Protein AF-A0AAE1NIW3-F1 (afdb_monomer)

Foldseek 3Di:
DDDDDDDDDDDDDDDDDDDDDDPPPPPPPPPLVPDDPVVSCVLQPVVQQVVLVVVCVVVVDPDSVVSSVVSCVVCVVVRVCPPDD

Nearest PDB structures (foldseek):
  4rt4-assembly1_C  TM=1.003E+00  e=3.696E-05  Homo sapiens
  4riq-assembly1_D-1  TM=9.840E-01  e=6.554E-05  Homo sapiens
  4rta-assembly1_A-2  TM=9.520E-01  e=5.771E-05  Homo sapiens
  4rta-assembly1_B-2  TM=9.534E-01  e=6.554E-05  Homo sapiens
  3g36-assembly1_A  TM=9.868E-01  e=9.603E-05  Homo sapiens

InterPro domains:
  IPR007858 Dpy-30 motif [PF05186] (36-76)
  IPR049629 DPY30/SDC1, dimerization/docking domain [cd22965] (37-76)

Organism: NCBI:txid1843537

Structure (mmCIF, N/CA/C/O backbone):
data_AF-A0AAE1NIW3-F1
#
_entry.id   AF-A0AAE1NIW3-F1
#
loop_
_atom_site.group_PDB
_atom_site.id
_atom_site.type_symbol
_atom_site.label_atom_id
_atom_site.label_alt_id
_atom_site.label_comp_id
_atom_site.label_asym_id
_atom_site.label_entity_id
_atom_site.label_seq_id
_atom_site.pdbx_PDB_ins_code
_atom_site.Cartn_x
_atom_site.Cartn_y
_atom_site.Cartn_z
_atom_site.occupancy
_atom_site.B_iso_or_equiv
_atom_site.auth_seq_id
_atom_site.auth_comp_id
_atom_site.auth_asym_id
_atom_site.auth_atom_id
_atom_site.pdbx_PDB_model_num
ATOM 1 N N . MET A 1 1 ? 61.768 -6.531 -40.234 1.00 52.56 1 MET A N 1
ATOM 2 C CA . MET A 1 1 ? 61.244 -5.353 -40.947 1.00 52.56 1 MET A CA 1
ATOM 3 C C . MET A 1 1 ? 60.916 -5.846 -42.337 1.00 52.56 1 MET A C 1
AT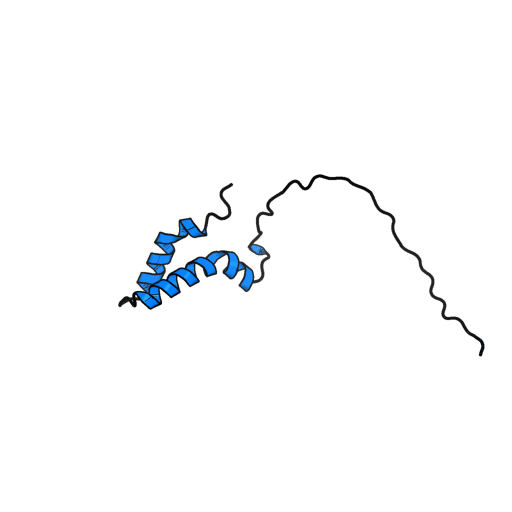OM 5 O O . MET A 1 1 ? 61.762 -6.537 -42.891 1.00 52.56 1 MET A O 1
ATOM 9 N N . ASP A 1 2 ? 59.679 -5.574 -42.760 1.00 41.66 2 ASP A N 1
ATOM 10 C CA . ASP A 1 2 ? 58.975 -6.046 -43.966 1.00 41.66 2 ASP A CA 1
ATOM 11 C C . ASP A 1 2 ? 58.436 -7.485 -43.923 1.00 41.66 2 ASP A C 1
ATOM 13 O O . ASP A 1 2 ? 59.150 -8.385 -43.498 1.00 41.66 2 ASP A O 1
ATOM 17 N N . SER A 1 3 ? 57.224 -7.829 -44.373 1.00 52.84 3 SER A N 1
ATOM 18 C CA . SER A 1 3 ? 55.942 -7.145 -44.661 1.00 52.84 3 SER A CA 1
ATOM 19 C C . SER A 1 3 ? 55.035 -8.245 -45.244 1.00 52.84 3 SER A C 1
ATOM 21 O O . SER A 1 3 ? 55.458 -8.861 -46.208 1.00 52.84 3 SER A O 1
ATOM 23 N N . GLU A 1 4 ? 53.831 -8.486 -44.712 1.00 52.16 4 GLU A N 1
ATOM 24 C CA . GLU A 1 4 ? 52.686 -9.116 -45.420 1.00 52.16 4 GLU A CA 1
ATOM 25 C C . GLU A 1 4 ? 51.453 -8.989 -44.495 1.00 52.16 4 GLU A C 1
ATOM 27 O O . GLU A 1 4 ? 51.388 -9.616 -43.444 1.00 52.16 4 GLU A O 1
ATOM 32 N N . ALA A 1 5 ? 50.648 -7.930 -44.623 1.00 53.47 5 ALA A N 1
ATOM 33 C CA . ALA A 1 5 ? 49.529 -7.765 -45.561 1.00 53.47 5 ALA A CA 1
ATOM 34 C C . ALA A 1 5 ? 48.294 -8.603 -45.167 1.00 53.47 5 ALA A C 1
ATOM 36 O O . ALA A 1 5 ? 47.975 -9.611 -45.790 1.00 53.47 5 ALA A O 1
ATOM 37 N N . GLU A 1 6 ? 47.574 -8.149 -44.135 1.00 54.25 6 GLU A N 1
ATOM 38 C CA . GLU A 1 6 ? 46.205 -8.592 -43.860 1.00 54.25 6 GLU A CA 1
ATOM 39 C C . GLU A 1 6 ? 45.248 -7.825 -44.787 1.00 54.25 6 GLU A C 1
ATOM 41 O O . GLU A 1 6 ? 45.185 -6.594 -44.772 1.00 54.25 6 GLU A O 1
ATOM 46 N N . SER A 1 7 ? 44.554 -8.568 -45.647 1.00 57.81 7 SER A N 1
ATOM 47 C CA . SER A 1 7 ? 43.490 -8.077 -46.517 1.00 57.81 7 SER A CA 1
ATOM 48 C C . SER A 1 7 ? 42.143 -8.372 -45.868 1.00 57.81 7 SER A C 1
ATOM 50 O O . SER A 1 7 ? 41.826 -9.528 -45.591 1.00 57.81 7 SER A O 1
ATOM 52 N N . SER A 1 8 ? 41.333 -7.332 -45.696 1.00 63.06 8 SER A N 1
ATOM 53 C CA . SER A 1 8 ? 39.878 -7.462 -45.649 1.00 63.06 8 SER A CA 1
ATOM 54 C C . SER A 1 8 ? 39.228 -6.126 -46.001 1.00 63.06 8 SER A C 1
ATOM 56 O O . SER A 1 8 ? 39.036 -5.250 -45.155 1.00 63.06 8 SER A O 1
ATOM 58 N N . ASP A 1 9 ? 38.886 -5.980 -47.277 1.00 63.41 9 ASP A N 1
ATOM 59 C CA . ASP A 1 9 ? 37.808 -5.117 -47.742 1.00 63.41 9 ASP A CA 1
ATOM 60 C C . ASP A 1 9 ? 36.480 -5.555 -47.094 1.00 63.41 9 ASP A C 1
ATOM 62 O O . ASP A 1 9 ? 36.167 -6.741 -47.086 1.00 63.41 9 ASP A O 1
ATOM 66 N N . VAL A 1 10 ? 35.671 -4.626 -46.573 1.00 59.81 10 VAL A N 1
ATOM 67 C CA . VAL A 1 10 ? 34.506 -4.096 -47.307 1.00 59.81 10 VAL A CA 1
ATOM 68 C C . VAL A 1 10 ? 33.796 -2.964 -46.550 1.00 59.81 10 VAL A C 1
ATOM 70 O O . VAL A 1 10 ? 33.390 -3.048 -45.395 1.00 59.81 10 VAL A O 1
ATOM 73 N N . LYS A 1 11 ? 33.618 -1.896 -47.319 1.00 55.44 11 LYS A N 1
ATOM 74 C CA . LYS A 1 11 ? 32.822 -0.682 -47.149 1.00 55.44 11 LYS A CA 1
ATOM 75 C C . LYS A 1 11 ? 31.324 -0.954 -46.957 1.00 55.44 11 LYS A C 1
ATOM 77 O O . LYS A 1 11 ? 30.703 -1.551 -47.829 1.00 55.44 11 LYS A O 1
ATOM 82 N N . ALA A 1 12 ? 30.728 -0.347 -45.929 1.00 52.12 12 ALA A N 1
ATOM 83 C CA . ALA A 1 12 ? 29.324 0.077 -45.932 1.00 52.12 12 ALA A CA 1
ATOM 84 C C . ALA A 1 12 ? 29.073 1.150 -44.851 1.00 52.12 12 ALA A C 1
ATOM 86 O O . ALA A 1 12 ? 28.615 0.842 -43.757 1.00 52.12 12 ALA A O 1
ATOM 87 N N . SER A 1 13 ? 29.361 2.423 -45.150 1.00 50.25 13 SER A N 1
ATOM 88 C CA . SER A 1 13 ? 28.763 3.540 -44.403 1.00 50.25 13 SER A CA 1
ATOM 89 C C . SER A 1 13 ? 27.661 4.133 -45.269 1.00 50.25 13 SER A C 1
ATOM 91 O O . SER A 1 13 ? 27.915 4.799 -46.274 1.00 50.25 13 SER A O 1
ATOM 93 N N . ASN A 1 14 ? 26.435 3.750 -44.929 1.00 51.88 14 ASN A N 1
ATOM 94 C CA . ASN A 1 14 ? 25.206 4.162 -45.579 1.00 51.88 14 ASN A CA 1
ATOM 95 C C . ASN A 1 14 ? 24.883 5.600 -45.154 1.00 51.88 14 ASN A C 1
ATOM 97 O O . ASN A 1 14 ? 24.571 5.851 -43.991 1.00 51.88 14 ASN A O 1
ATOM 101 N N . GLY A 1 15 ? 24.968 6.536 -46.101 1.00 48.09 15 GLY A N 1
ATOM 102 C CA . GLY A 1 15 ? 24.406 7.872 -45.945 1.00 48.09 15 GLY A CA 1
ATOM 103 C C . GLY A 1 15 ? 22.884 7.797 -45.839 1.00 48.09 15 GLY A C 1
ATOM 104 O O . GLY A 1 15 ? 22.241 7.038 -46.563 1.00 48.09 15 GLY A O 1
ATOM 105 N N . GLY A 1 16 ? 22.305 8.582 -44.936 1.00 38.50 16 GLY A N 1
ATOM 106 C CA . GLY A 1 16 ? 20.863 8.613 -44.745 1.00 38.50 16 GLY A CA 1
ATOM 107 C C . GLY A 1 16 ? 20.399 9.834 -43.964 1.00 38.50 16 GLY A C 1
ATOM 108 O O . GLY A 1 16 ? 20.364 9.797 -42.743 1.00 38.50 16 GLY A O 1
ATOM 109 N N . GLY A 1 17 ? 20.006 10.869 -44.709 1.00 40.72 17 GLY A N 1
ATOM 110 C CA . GLY A 1 17 ? 18.769 11.611 -44.463 1.00 40.72 17 GLY A CA 1
ATOM 111 C C . GLY A 1 17 ? 18.739 12.596 -43.299 1.00 40.72 17 GLY A C 1
ATOM 112 O O . GLY A 1 17 ? 18.396 12.248 -42.173 1.00 40.72 17 GLY A O 1
ATOM 113 N N . GLU A 1 18 ? 18.920 13.869 -43.633 1.00 47.19 18 GLU A N 1
ATOM 114 C CA . GLU A 1 18 ? 18.293 14.978 -42.919 1.00 47.19 18 GLU A CA 1
ATOM 115 C C . GLU A 1 18 ? 16.768 14.771 -42.866 1.00 47.19 18 GLU A C 1
ATOM 117 O O . GLU A 1 18 ? 16.115 14.583 -43.891 1.00 47.19 18 GLU A O 1
ATOM 122 N N . SER A 1 19 ? 16.176 14.833 -41.675 1.00 46.59 19 SER A N 1
ATOM 123 C CA . SER A 1 19 ? 14.760 15.177 -41.523 1.00 46.59 19 SER A CA 1
ATOM 124 C C . SER A 1 19 ? 14.546 15.908 -40.201 1.00 46.59 19 SER A C 1
ATOM 126 O O . SER A 1 19 ? 14.445 15.335 -39.121 1.00 46.59 19 SER A O 1
ATOM 128 N N . ASN A 1 20 ? 14.521 17.231 -40.334 1.00 49.88 20 ASN A N 1
ATOM 129 C CA . ASN A 1 20 ? 13.987 18.183 -39.378 1.00 49.88 20 ASN A CA 1
ATOM 130 C C . ASN A 1 20 ? 12.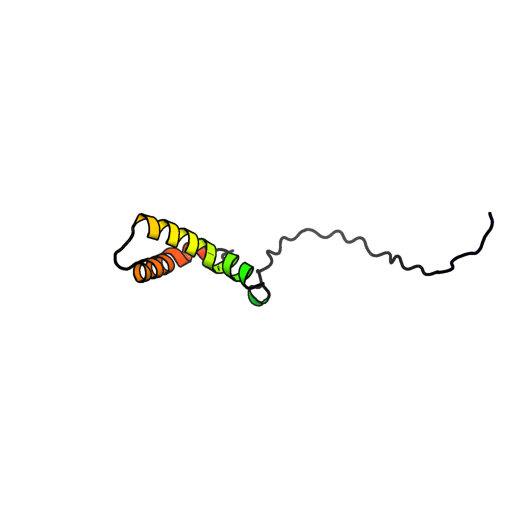521 17.823 -39.070 1.00 49.88 20 ASN A C 1
ATOM 132 O O . ASN A 1 20 ? 11.670 17.890 -39.956 1.00 49.88 20 ASN A O 1
ATOM 136 N N . GLY A 1 21 ? 12.240 17.423 -37.830 1.00 43.94 21 GLY A N 1
ATOM 137 C CA . GLY A 1 21 ? 10.914 17.016 -37.372 1.00 43.94 21 GLY A CA 1
ATOM 138 C C . GLY A 1 21 ? 10.770 17.227 -35.869 1.00 43.94 21 GLY A C 1
ATOM 139 O O . GLY A 1 21 ? 11.090 16.349 -35.079 1.00 43.94 21 GLY A O 1
ATOM 140 N N . GLU A 1 22 ? 10.356 18.440 -35.509 1.00 45.66 22 GLU A N 1
ATOM 141 C CA . GLU A 1 22 ? 9.539 18.825 -34.350 1.00 45.66 22 GLU A CA 1
ATOM 142 C C . GLU A 1 22 ? 9.307 17.732 -33.273 1.00 45.66 22 GLU A C 1
ATOM 144 O O . GLU A 1 22 ? 8.629 16.736 -33.551 1.00 45.66 22 GLU A O 1
ATOM 149 N N . PRO A 1 23 ? 9.787 17.897 -32.018 1.00 48.91 23 PRO A N 1
ATOM 150 C CA . PRO A 1 23 ? 9.496 16.955 -30.944 1.00 48.91 23 PRO A CA 1
ATOM 151 C C . PRO A 1 23 ? 8.054 17.163 -30.467 1.00 48.91 23 PRO A C 1
ATOM 153 O O . PRO A 1 23 ? 7.787 17.749 -29.419 1.00 48.91 23 PRO A O 1
ATOM 156 N N . SER A 1 24 ? 7.102 16.674 -31.257 1.00 49.44 24 SER A N 1
ATOM 157 C CA . SER A 1 24 ? 5.731 16.470 -30.817 1.00 49.44 24 SER A CA 1
ATOM 158 C C . SER A 1 24 ? 5.766 15.416 -29.712 1.00 49.44 24 SER A C 1
ATOM 160 O O . SER A 1 24 ? 5.965 14.223 -29.942 1.00 49.44 24 SER A O 1
ATOM 162 N N . THR A 1 25 ? 5.632 15.898 -28.478 1.00 48.38 25 THR A N 1
ATOM 163 C CA . THR A 1 25 ? 5.570 15.155 -27.218 1.00 48.38 25 THR A CA 1
ATOM 164 C C . THR A 1 25 ? 4.351 14.238 -27.199 1.00 48.38 25 THR A C 1
ATOM 166 O O . THR A 1 25 ? 3.370 14.451 -26.488 1.00 48.38 25 THR A O 1
ATOM 169 N N . LYS A 1 26 ? 4.408 13.156 -27.974 1.00 49.12 26 LYS A N 1
ATOM 170 C CA . LYS A 1 26 ? 3.532 12.007 -27.784 1.00 49.12 26 LYS A CA 1
ATOM 171 C C . LYS A 1 26 ? 3.967 11.374 -26.473 1.00 49.12 26 LYS A C 1
ATOM 173 O O . LYS A 1 26 ? 4.938 10.622 -26.445 1.00 49.12 26 LYS A O 1
ATOM 178 N N . ARG A 1 27 ? 3.293 11.728 -25.372 1.00 54.66 27 ARG A N 1
ATOM 179 C CA . ARG A 1 27 ? 3.423 10.995 -24.110 1.00 54.66 27 ARG A CA 1
ATOM 180 C C . ARG A 1 27 ? 3.164 9.535 -24.446 1.00 54.66 27 ARG A C 1
ATOM 182 O O . ARG A 1 27 ? 2.038 9.166 -24.777 1.00 54.66 27 ARG A O 1
ATOM 189 N N . ALA A 1 28 ? 4.230 8.741 -24.462 1.00 56.16 28 ALA A N 1
ATOM 190 C CA . ALA A 1 28 ? 4.136 7.319 -24.693 1.00 56.16 28 ALA A CA 1
ATOM 191 C C . ALA A 1 28 ? 3.216 6.777 -23.601 1.00 56.16 28 ALA A C 1
ATOM 193 O O . ALA A 1 28 ? 3.557 6.814 -22.419 1.00 56.16 28 ALA A O 1
ATOM 194 N N . LYS A 1 29 ? 2.010 6.362 -23.996 1.00 62.25 29 LYS A N 1
ATOM 195 C CA . LYS A 1 29 ? 1.137 5.551 -23.154 1.00 62.25 29 LYS A CA 1
ATOM 196 C C . LYS A 1 29 ? 1.993 4.360 -22.747 1.00 62.25 29 LYS A C 1
ATOM 198 O O . LYS A 1 29 ? 2.369 3.572 -23.610 1.00 62.25 29 LYS A O 1
ATOM 203 N N . VAL A 1 30 ? 2.406 4.319 -21.484 1.00 68.69 30 VAL A N 1
ATOM 204 C CA . VAL A 1 30 ? 3.302 3.271 -21.011 1.00 68.69 30 VAL A CA 1
ATOM 205 C C . VAL A 1 30 ? 2.548 1.956 -21.138 1.00 68.69 30 VAL A C 1
ATOM 207 O O . VAL A 1 30 ? 1.519 1.759 -20.494 1.00 68.69 30 VAL A O 1
ATOM 210 N N . ASP A 1 31 ? 3.023 1.091 -22.029 1.00 77.19 31 ASP A N 1
ATOM 211 C CA . ASP A 1 31 ? 2.432 -0.220 -22.228 1.00 77.19 31 ASP A CA 1
ATOM 212 C C . ASP A 1 31 ? 2.919 -1.162 -21.128 1.00 77.19 31 ASP A C 1
ATOM 214 O O . ASP A 1 31 ? 3.979 -1.788 -21.217 1.00 77.19 31 ASP A O 1
ATOM 218 N N . PHE A 1 32 ? 2.116 -1.239 -20.069 1.00 79.69 32 PHE A N 1
ATOM 219 C CA . PHE A 1 32 ? 2.356 -2.087 -18.909 1.00 79.69 32 PHE A CA 1
ATOM 220 C C . PHE A 1 32 ? 2.506 -3.577 -19.252 1.00 79.69 32 PHE A C 1
ATOM 222 O O . PHE A 1 32 ? 3.082 -4.309 -18.450 1.00 79.69 32 PHE A O 1
ATOM 229 N N . SER A 1 33 ? 2.022 -4.031 -20.415 1.00 76.31 33 SER A N 1
ATOM 230 C CA . SER A 1 33 ? 2.060 -5.446 -20.809 1.00 76.31 33 SER A CA 1
ATOM 231 C C . SER A 1 33 ? 3.463 -5.955 -21.157 1.00 76.31 33 SER A C 1
ATOM 233 O O . SER A 1 33 ? 3.725 -7.152 -21.059 1.00 76.31 33 SER A O 1
ATOM 235 N N . SER A 1 34 ? 4.376 -5.050 -21.517 1.00 84.75 34 SER A N 1
ATOM 236 C CA . SER A 1 34 ? 5.753 -5.376 -21.910 1.00 84.75 34 SER A CA 1
ATOM 237 C C . SER A 1 34 ? 6.780 -5.157 -20.796 1.00 84.75 34 SER A C 1
ATOM 239 O O . SER A 1 34 ? 7.958 -5.482 -20.957 1.00 84.75 34 SER A O 1
ATOM 241 N N . LEU A 1 35 ? 6.357 -4.586 -19.664 1.00 87.94 35 LEU A N 1
ATOM 242 C CA . LEU A 1 35 ? 7.276 -4.206 -18.601 1.00 87.94 35 LEU A CA 1
ATOM 243 C C . LEU A 1 35 ? 7.766 -5.428 -17.812 1.00 87.94 35 LEU A C 1
ATOM 245 O O . LEU A 1 35 ? 6.971 -6.302 -17.458 1.00 87.94 35 LEU A O 1
ATOM 249 N N . PRO A 1 36 ? 9.052 -5.454 -17.421 1.00 93.81 36 PRO A N 1
ATOM 250 C CA . PRO A 1 36 ? 9.532 -6.385 -16.411 1.00 93.81 36 PRO A CA 1
ATOM 251 C C . PRO A 1 36 ? 8.722 -6.257 -15.115 1.00 93.81 36 PRO A C 1
ATOM 253 O O . PRO A 1 36 ? 8.372 -5.149 -14.704 1.00 93.81 36 PRO A O 1
ATOM 256 N N . THR A 1 37 ? 8.495 -7.377 -14.421 1.00 93.44 37 THR A N 1
ATOM 257 C CA . THR A 1 37 ? 7.632 -7.458 -13.226 1.00 93.44 37 THR A CA 1
ATOM 258 C C . THR A 1 37 ? 7.904 -6.359 -12.203 1.00 93.44 37 THR A C 1
ATOM 260 O O . THR A 1 37 ? 6.976 -5.722 -11.712 1.00 93.44 37 THR A O 1
ATOM 263 N N . ARG A 1 38 ? 9.181 -6.098 -11.901 1.00 93.94 38 ARG A N 1
ATOM 264 C CA . ARG A 1 38 ? 9.573 -5.061 -10.938 1.00 93.94 38 ARG A CA 1
ATOM 265 C C . ARG A 1 38 ? 9.089 -3.677 -11.366 1.00 93.94 38 ARG A C 1
ATOM 267 O O . ARG A 1 38 ? 8.514 -2.958 -10.564 1.00 93.94 38 ARG A O 1
ATOM 274 N N . GLN A 1 39 ? 9.266 -3.344 -12.639 1.00 92.56 39 GLN A N 1
ATOM 275 C CA . GLN A 1 39 ? 8.898 -2.044 -13.179 1.00 92.56 39 GLN A CA 1
ATOM 276 C C . GLN A 1 39 ? 7.381 -1.866 -13.265 1.00 92.56 39 GLN A C 1
ATOM 278 O O . GLN A 1 39 ? 6.880 -0.783 -12.972 1.00 92.56 39 GLN A O 1
ATOM 283 N N . TYR A 1 40 ? 6.641 -2.931 -13.591 1.00 92.94 40 TYR A N 1
ATOM 284 C CA . TYR A 1 40 ? 5.181 -2.923 -13.510 1.00 92.94 40 TYR A CA 1
ATOM 285 C C . TYR A 1 40 ? 4.704 -2.597 -12.089 1.00 92.94 40 TYR A C 1
ATOM 287 O O . TYR A 1 40 ? 3.875 -1.709 -11.901 1.00 92.94 40 TYR A O 1
ATOM 295 N N . LEU A 1 41 ? 5.251 -3.269 -11.073 1.00 93.62 41 LEU A N 1
ATOM 296 C CA 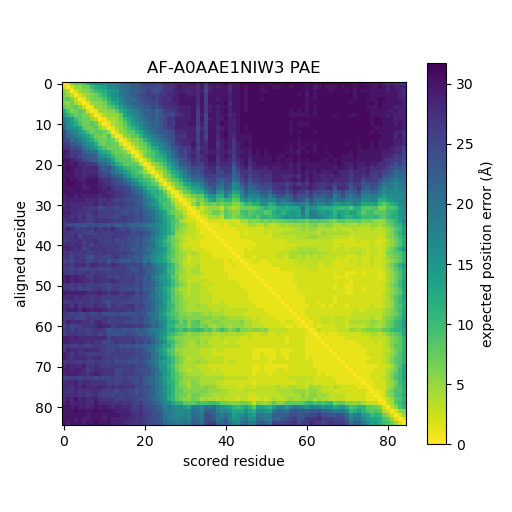. LEU A 1 41 ? 4.874 -3.030 -9.678 1.00 93.62 41 LEU A CA 1
ATOM 297 C C . LEU A 1 41 ? 5.264 -1.619 -9.218 1.00 93.62 41 LEU A C 1
ATOM 299 O O . LEU A 1 41 ? 4.433 -0.933 -8.614 1.00 93.62 41 LEU A O 1
ATOM 303 N N . ASP A 1 42 ? 6.474 -1.172 -9.563 1.00 91.56 42 ASP A N 1
ATOM 304 C CA . ASP A 1 42 ? 6.999 0.157 -9.229 1.00 91.56 42 ASP A CA 1
ATOM 305 C C . ASP A 1 42 ? 6.122 1.288 -9.794 1.00 91.56 42 ASP A C 1
ATOM 307 O O . ASP A 1 42 ? 5.949 2.318 -9.144 1.00 91.56 42 ASP A O 1
ATOM 311 N N . GLN A 1 43 ? 5.522 1.092 -10.972 1.00 89.12 43 GLN A N 1
ATOM 312 C CA . GLN A 1 43 ? 4.674 2.098 -11.622 1.00 89.12 43 GLN A CA 1
ATOM 313 C C . GLN A 1 43 ? 3.185 2.008 -11.269 1.00 89.12 43 GLN A C 1
ATOM 315 O O . GLN A 1 43 ? 2.457 2.973 -11.488 1.00 89.12 43 GLN A O 1
ATOM 320 N N . THR A 1 44 ? 2.713 0.875 -10.744 1.00 90.81 44 THR A N 1
ATOM 321 C CA . THR A 1 44 ? 1.276 0.656 -10.502 1.00 90.81 44 THR A CA 1
ATOM 322 C C . THR A 1 44 ? 0.895 0.746 -9.031 1.00 90.81 44 THR A C 1
ATOM 324 O O . THR A 1 44 ? -0.026 1.480 -8.680 1.00 90.81 44 THR A O 1
ATOM 327 N N . VAL A 1 45 ? 1.574 -0.003 -8.158 1.00 94.81 45 VAL A N 1
ATOM 328 C CA . VAL A 1 45 ? 1.091 -0.261 -6.788 1.00 94.81 45 VAL A CA 1
ATOM 329 C C . VAL A 1 45 ? 2.112 0.042 -5.699 1.00 94.81 45 VAL A C 1
ATOM 331 O O . VAL A 1 45 ? 1.724 0.319 -4.567 1.00 94.81 45 VAL A O 1
ATOM 334 N N . VAL A 1 46 ? 3.410 0.035 -5.997 1.00 95.38 46 VAL A N 1
ATOM 335 C CA . VAL A 1 46 ? 4.452 0.274 -4.984 1.00 95.38 46 VAL A CA 1
ATOM 336 C C . VAL A 1 46 ? 4.334 1.653 -4.318 1.00 95.38 46 VAL A C 1
ATOM 338 O O . VAL A 1 46 ? 4.436 1.693 -3.091 1.00 95.38 46 VAL A O 1
ATOM 341 N N . PRO A 1 47 ? 4.051 2.769 -5.025 1.00 95.56 47 PRO A N 1
ATOM 342 C CA . PRO A 1 47 ? 3.976 4.081 -4.379 1.00 95.56 47 PRO A CA 1
ATOM 343 C C . PRO A 1 47 ? 2.905 4.149 -3.283 1.00 95.56 47 PRO A C 1
ATOM 345 O O . PRO A 1 47 ? 3.179 4.614 -2.176 1.00 95.56 47 PRO A O 1
ATOM 348 N N . ILE A 1 48 ? 1.704 3.629 -3.564 1.00 95.31 48 ILE A N 1
ATOM 349 C CA . ILE A 1 48 ? 0.607 3.605 -2.589 1.00 95.31 48 ILE A CA 1
ATOM 350 C C . ILE A 1 48 ? 0.885 2.608 -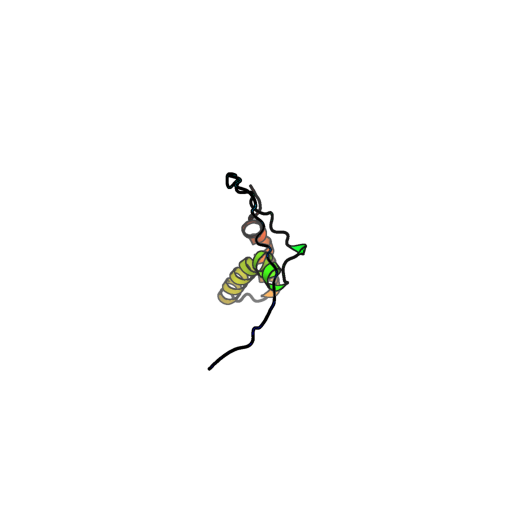1.458 1.00 95.31 48 ILE A C 1
ATOM 352 O O . ILE A 1 48 ? 0.598 2.912 -0.302 1.00 95.31 48 ILE A O 1
ATOM 356 N N . LEU A 1 49 ? 1.495 1.455 -1.756 1.00 96.88 49 LEU A N 1
ATOM 357 C CA . LEU A 1 49 ? 1.858 0.459 -0.745 1.00 96.88 49 LEU A CA 1
ATOM 358 C C . LEU A 1 49 ? 2.898 0.998 0.240 1.00 96.88 49 LEU A C 1
ATOM 360 O O . LEU A 1 49 ? 2.739 0.808 1.442 1.00 96.88 49 LEU A O 1
ATOM 364 N N . LEU A 1 50 ? 3.925 1.707 -0.236 1.00 96.44 50 LEU A N 1
ATOM 365 C CA . LEU A 1 50 ? 4.937 2.308 0.635 1.00 96.44 50 LEU A CA 1
ATOM 366 C C . LEU A 1 50 ? 4.311 3.311 1.608 1.00 96.44 50 LEU A C 1
ATOM 368 O O . LEU A 1 50 ? 4.547 3.221 2.813 1.00 96.44 50 LEU A O 1
ATOM 372 N N . GLN A 1 51 ? 3.469 4.219 1.110 1.00 96.50 51 GLN A N 1
ATOM 373 C CA . GLN A 1 51 ? 2.778 5.196 1.958 1.00 96.50 51 GLN A CA 1
ATOM 374 C C . GLN A 1 51 ? 1.860 4.517 2.978 1.00 96.50 51 GLN A C 1
ATOM 376 O O . GLN A 1 51 ? 1.891 4.845 4.167 1.00 96.50 51 GLN A O 1
ATOM 381 N N . ALA A 1 52 ? 1.099 3.517 2.536 1.00 96.50 52 ALA A N 1
ATOM 382 C CA . ALA A 1 52 ? 0.193 2.774 3.395 1.00 96.50 52 ALA A CA 1
ATOM 383 C C . ALA A 1 52 ? 0.943 2.026 4.511 1.00 96.50 52 ALA A C 1
ATOM 385 O O . ALA A 1 52 ? 0.549 2.104 5.671 1.00 96.50 52 ALA A O 1
ATOM 386 N N . VAL A 1 53 ? 2.064 1.366 4.202 1.00 96.75 53 VAL A N 1
ATOM 387 C CA . VAL A 1 53 ? 2.883 0.640 5.191 1.00 96.75 53 VAL A CA 1
ATOM 388 C C . VAL A 1 53 ? 3.557 1.596 6.180 1.00 96.75 53 VAL A C 1
ATOM 390 O O . VAL A 1 53 ? 3.615 1.300 7.375 1.00 96.75 53 VAL A O 1
ATOM 393 N N . MET A 1 54 ? 4.024 2.763 5.725 1.00 96.62 54 MET A N 1
ATOM 394 C CA . MET A 1 54 ? 4.572 3.793 6.617 1.00 96.62 54 MET A CA 1
ATOM 395 C C . MET A 1 54 ? 3.536 4.261 7.642 1.00 96.62 54 MET A C 1
ATOM 397 O O . MET A 1 54 ? 3.864 4.417 8.818 1.00 96.62 54 MET A O 1
ATOM 401 N N . GLN A 1 55 ? 2.294 4.477 7.209 1.00 96.31 55 GLN A N 1
ATOM 402 C CA . GLN A 1 55 ? 1.212 4.921 8.081 1.00 96.31 55 GLN A CA 1
ATOM 403 C C . GLN A 1 55 ? 0.705 3.789 8.990 1.00 96.31 55 GLN A C 1
ATOM 405 O O . GLN A 1 55 ? 0.518 4.005 10.187 1.00 96.31 55 GLN A O 1
ATOM 410 N N . LEU A 1 56 ? 0.614 2.563 8.471 1.00 96.75 56 LEU A N 1
ATOM 411 C CA . LEU A 1 56 ? 0.298 1.366 9.250 1.00 96.75 56 LEU A CA 1
ATOM 412 C C . LEU A 1 56 ? 1.286 1.168 10.410 1.00 96.75 56 LEU A C 1
ATOM 414 O O . LEU A 1 56 ? 0.879 0.878 11.533 1.00 96.75 56 LEU A O 1
ATOM 418 N N . ASN A 1 57 ? 2.586 1.362 10.163 1.00 95.88 57 ASN A N 1
ATOM 419 C CA . ASN A 1 57 ? 3.617 1.235 11.196 1.00 95.88 57 ASN A CA 1
ATOM 420 C C . ASN A 1 57 ? 3.502 2.308 12.295 1.00 95.88 57 ASN A C 1
ATOM 422 O O . ASN A 1 57 ? 3.926 2.062 13.424 1.00 95.88 57 ASN A O 1
ATOM 426 N N . LYS A 1 58 ? 2.942 3.482 11.972 1.00 96.31 58 LYS A N 1
ATOM 427 C CA . LYS A 1 58 ? 2.690 4.560 12.939 1.00 96.31 58 LYS A CA 1
ATOM 428 C C . LYS A 1 58 ? 1.449 4.291 13.784 1.00 96.31 58 LYS A C 1
ATOM 430 O O . LYS A 1 58 ? 1.506 4.466 14.993 1.00 96.31 58 LYS A O 1
ATOM 435 N N . GLU A 1 59 ? 0.346 3.888 13.157 1.00 96.06 59 GLU A N 1
ATOM 4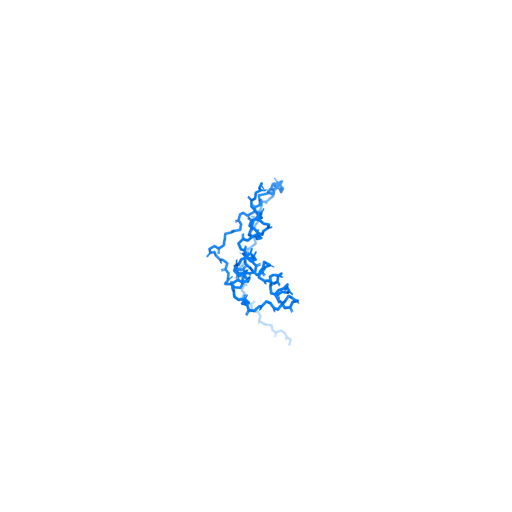36 C CA . GLU A 1 59 ? -0.935 3.695 13.851 1.00 96.06 59 GLU A CA 1
ATOM 437 C C 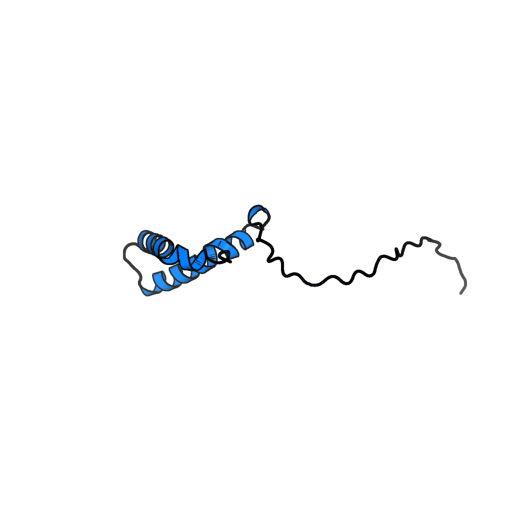. GLU A 1 59 ? -1.006 2.369 14.612 1.00 96.06 59 GLU A C 1
ATOM 439 O O . GLU A 1 59 ? -1.661 2.304 15.647 1.00 96.06 59 GLU A O 1
ATOM 444 N N . ARG A 1 60 ? -0.330 1.323 14.113 1.00 95.94 60 ARG A N 1
ATOM 445 C CA . ARG A 1 60 ? -0.364 -0.052 14.647 1.00 95.94 60 ARG A CA 1
ATOM 446 C C . ARG A 1 60 ? -1.774 -0.498 15.069 1.00 95.94 60 ARG A C 1
ATOM 448 O O . ARG A 1 60 ? -1.985 -0.854 16.229 1.00 95.94 60 ARG A O 1
ATOM 455 N N . PRO A 1 61 ? -2.739 -0.476 14.135 1.00 95.19 61 PRO A N 1
ATOM 456 C CA . PRO A 1 61 ? -4.104 -0.911 14.406 1.00 95.19 61 PRO A CA 1
ATOM 457 C C . PRO A 1 61 ? -4.141 -2.395 14.795 1.00 95.19 61 PRO A C 1
ATOM 459 O O . PRO A 1 61 ? -3.258 -3.163 14.411 1.00 95.19 61 PRO A O 1
ATOM 462 N N . GLY A 1 62 ? -5.193 -2.796 15.517 1.00 94.75 62 GLY A N 1
ATOM 463 C CA . GLY A 1 62 ? -5.401 -4.193 15.920 1.00 94.75 62 GLY A CA 1
ATOM 464 C C . GLY A 1 62 ? -5.454 -5.159 14.732 1.00 94.75 62 GLY A C 1
ATOM 465 O O . GLY A 1 62 ? -4.856 -6.228 14.800 1.00 94.75 62 GLY A O 1
ATOM 466 N N . ASP A 1 63 ? -6.064 -4.723 13.623 1.00 96.69 63 ASP A N 1
ATOM 467 C CA . ASP A 1 63 ? -6.188 -5.496 12.383 1.00 96.69 63 ASP A CA 1
ATOM 468 C C . ASP A 1 63 ? -5.430 -4.825 11.222 1.00 96.69 63 ASP A C 1
ATOM 470 O O . ASP A 1 63 ? -5.998 -4.054 10.438 1.00 96.69 63 ASP A O 1
ATOM 474 N N . PRO A 1 64 ? -4.119 -5.095 11.073 1.00 95.62 64 PRO A N 1
ATOM 475 C CA . PRO A 1 64 ? -3.274 -4.397 10.106 1.00 95.62 64 PRO A CA 1
ATOM 476 C C . PRO A 1 64 ? -3.651 -4.664 8.645 1.00 95.62 64 PRO A C 1
ATOM 478 O O . PRO A 1 64 ? -3.493 -3.783 7.802 1.00 95.62 64 PRO A O 1
ATOM 481 N N . ILE A 1 65 ? -4.162 -5.859 8.334 1.00 97.06 65 ILE A N 1
ATOM 482 C CA . ILE A 1 65 ? -4.534 -6.246 6.965 1.00 97.06 65 ILE A CA 1
ATOM 483 C C . ILE A 1 65 ? -5.773 -5.474 6.508 1.00 97.06 65 ILE A C 1
ATOM 485 O O . ILE A 1 65 ? -5.771 -4.887 5.425 1.00 97.06 65 ILE A O 1
ATOM 489 N N . GLU A 1 66 ? -6.819 -5.450 7.336 1.00 97.31 66 GLU A N 1
ATOM 490 C CA . GLU A 1 66 ? -8.060 -4.743 7.022 1.00 97.31 66 GLU A CA 1
ATOM 491 C C . GLU A 1 66 ? -7.826 -3.234 6.934 1.00 97.31 66 GLU A C 1
ATOM 493 O O . GLU A 1 66 ? -8.301 -2.578 6.002 1.00 97.31 66 GLU A O 1
ATOM 498 N N . TRP A 1 67 ? -7.030 -2.680 7.850 1.00 97.56 67 TRP A N 1
ATOM 499 C CA . TRP A 1 67 ? -6.636 -1.278 7.788 1.00 97.56 67 TRP A CA 1
ATOM 500 C C . TRP A 1 67 ? -5.904 -0.958 6.478 1.00 97.56 67 TRP A C 1
ATOM 502 O O . TRP A 1 67 ? -6.248 0.013 5.800 1.00 97.56 67 TRP A O 1
ATOM 512 N N . LEU A 1 68 ? -4.943 -1.799 6.075 1.00 96.88 68 LEU A N 1
ATOM 513 C CA . LEU A 1 68 ? -4.163 -1.598 4.853 1.00 96.88 68 LEU A CA 1
ATOM 514 C C . LEU A 1 68 ? -5.052 -1.656 3.607 1.00 96.88 68 LEU A C 1
ATOM 516 O O . LEU A 1 68 ? -4.984 -0.759 2.769 1.00 96.88 68 LEU A O 1
ATOM 520 N N . ALA A 1 69 ? -5.923 -2.660 3.499 1.00 96.50 69 ALA A N 1
ATOM 521 C CA . ALA A 1 69 ? -6.870 -2.779 2.392 1.00 96.50 69 ALA A CA 1
ATOM 522 C C . ALA A 1 69 ? -7.774 -1.540 2.286 1.00 96.50 69 ALA A C 1
ATOM 524 O O . ALA A 1 69 ? -7.915 -0.953 1.209 1.00 96.50 69 ALA A O 1
ATOM 525 N N . ASN A 1 70 ? -8.318 -1.086 3.416 1.00 96.94 70 ASN A N 1
ATOM 526 C CA . ASN A 1 70 ? -9.128 0.126 3.483 1.00 96.94 70 ASN A CA 1
ATOM 527 C C . ASN A 1 70 ? -8.339 1.377 3.077 1.00 96.94 70 ASN A C 1
ATOM 529 O O . ASN A 1 70 ? -8.873 2.235 2.370 1.00 96.94 70 ASN A O 1
ATOM 533 N N . TYR A 1 71 ? -7.072 1.488 3.481 1.00 96.75 71 TYR A N 1
ATOM 534 C CA . TYR A 1 71 ? -6.204 2.590 3.073 1.00 96.75 71 TYR A CA 1
ATOM 535 C C . TYR A 1 71 ? -6.016 2.613 1.553 1.00 96.75 71 TYR A C 1
ATOM 537 O O . TYR A 1 71 ? -6.178 3.666 0.932 1.00 96.75 71 TYR A O 1
ATOM 545 N N . LEU A 1 72 ? -5.732 1.461 0.939 1.00 96.06 72 LEU A N 1
ATOM 546 C CA . LEU A 1 72 ? -5.556 1.356 -0.510 1.00 96.06 72 LEU A CA 1
ATOM 547 C C . LEU A 1 72 ? -6.824 1.774 -1.265 1.00 96.06 72 LEU A C 1
ATOM 549 O O . LEU A 1 72 ? -6.740 2.559 -2.207 1.00 96.06 72 LEU A O 1
ATOM 553 N N . LEU A 1 73 ? -8.002 1.310 -0.836 1.00 95.62 73 LEU A N 1
ATOM 554 C CA . LEU A 1 73 ? -9.278 1.647 -1.480 1.00 95.62 73 LEU A CA 1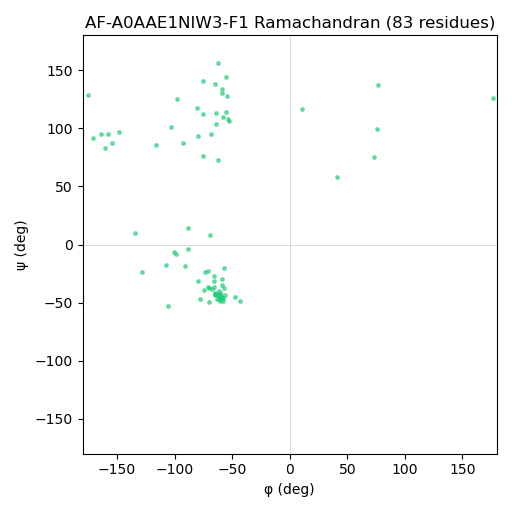
ATOM 555 C C . LEU A 1 73 ? -9.618 3.138 -1.373 1.00 95.62 73 LEU A C 1
ATOM 557 O O . LEU A 1 73 ? -10.033 3.740 -2.362 1.00 95.62 73 LEU A O 1
ATOM 561 N N . LYS A 1 74 ? -9.397 3.745 -0.201 1.00 95.25 74 LYS A N 1
ATOM 562 C CA . LYS A 1 74 ? -9.653 5.176 0.038 1.00 95.25 74 LYS A CA 1
ATOM 563 C C . LYS A 1 74 ? -8.735 6.082 -0.778 1.00 95.25 74 LYS A C 1
ATOM 565 O O . LYS A 1 74 ? -9.165 7.136 -1.232 1.00 95.25 74 LYS A O 1
ATOM 570 N N . ASN A 1 75 ? -7.480 5.676 -0.965 1.00 94.12 75 ASN A N 1
ATOM 571 C CA . ASN A 1 75 ? -6.460 6.514 -1.592 1.00 94.12 75 ASN A CA 1
ATOM 572 C C . ASN A 1 75 ? -6.229 6.194 -3.076 1.00 94.12 75 ASN A C 1
ATOM 574 O O . ASN A 1 75 ? -5.550 6.963 -3.748 1.00 94.12 75 ASN A O 1
ATOM 578 N N . LYS A 1 76 ? -6.813 5.113 -3.615 1.00 91.06 76 LYS A N 1
ATOM 579 C CA . LYS A 1 76 ? -6.624 4.639 -4.999 1.00 91.06 76 LYS A CA 1
ATOM 580 C C . LYS A 1 76 ? -6.640 5.759 -6.045 1.00 91.06 76 LYS A C 1
ATOM 582 O O . LYS A 1 76 ? -5.738 5.822 -6.873 1.00 91.06 76 LYS A O 1
ATOM 587 N N . SER A 1 77 ? -7.631 6.651 -5.997 1.00 90.50 77 SER A N 1
ATOM 588 C CA . SER A 1 77 ? -7.812 7.727 -6.984 1.00 90.50 77 SER A CA 1
ATOM 589 C C . SER A 1 77 ? -6.619 8.681 -7.089 1.00 90.50 77 SER A C 1
ATOM 591 O O . SER A 1 77 ? -6.346 9.185 -8.173 1.00 90.50 77 SER A O 1
ATOM 593 N N . GLN A 1 78 ? -5.870 8.885 -6.002 1.00 88.94 78 GLN A N 1
ATOM 594 C CA . GLN A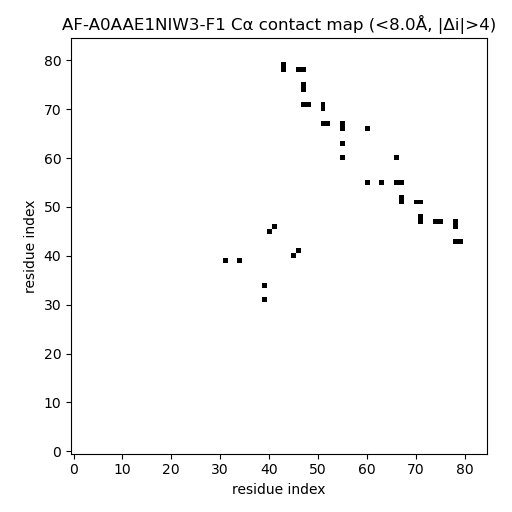 1 78 ? -4.686 9.750 -5.972 1.00 88.94 78 GLN A CA 1
ATOM 595 C C . GLN A 1 78 ? -3.481 9.126 -6.693 1.00 88.94 78 GLN A C 1
ATOM 597 O O . GLN A 1 78 ? -2.599 9.842 -7.154 1.00 88.94 78 GLN A O 1
ATOM 602 N N . TYR A 1 79 ? -3.453 7.797 -6.820 1.00 86.81 79 TYR A N 1
ATOM 603 C CA . TYR A 1 79 ? -2.323 7.052 -7.386 1.00 86.81 79 TYR A CA 1
ATOM 604 C C . TYR A 1 79 ? -2.614 6.491 -8.783 1.00 86.81 79 TYR A C 1
ATOM 606 O O . TYR A 1 79 ? -1.686 6.193 -9.526 1.00 86.81 79 TYR A O 1
ATOM 61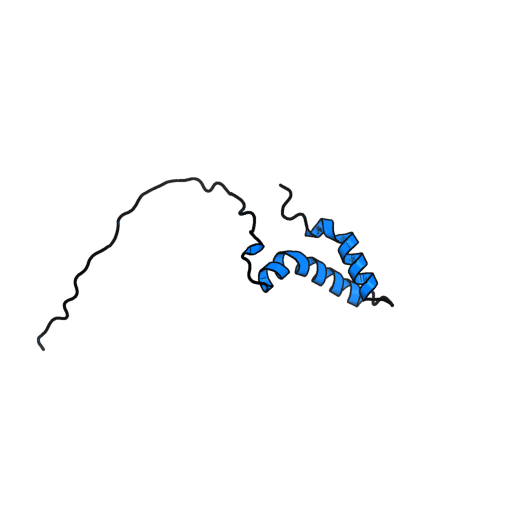4 N N . THR A 1 80 ? -3.884 6.393 -9.188 1.00 76.50 80 THR A N 1
ATOM 615 C CA . THR A 1 80 ? -4.272 5.931 -10.534 1.00 76.50 80 THR A CA 1
ATOM 616 C C . THR A 1 80 ? -4.341 7.051 -11.576 1.00 76.50 80 THR A C 1
ATOM 618 O O . THR A 1 80 ? -4.592 6.780 -12.746 1.00 76.50 80 THR A O 1
ATOM 621 N N . ASN A 1 81 ? -4.137 8.314 -11.185 1.00 61.75 81 ASN A N 1
ATOM 622 C CA . ASN A 1 81 ? -4.421 9.474 -12.037 1.00 61.75 81 ASN A CA 1
ATOM 623 C C . ASN A 1 81 ? -3.264 9.913 -12.960 1.00 61.75 81 ASN A C 1
ATOM 625 O O . ASN A 1 81 ? -3.322 10.976 -13.572 1.00 61.75 81 ASN A O 1
ATOM 629 N N . GLY A 1 82 ? -2.235 9.079 -13.132 1.00 56.69 82 GLY A N 1
ATOM 630 C CA . GLY A 1 82 ? -1.138 9.311 -14.084 1.00 56.69 82 GLY A CA 1
ATOM 631 C C . GLY A 1 82 ? -1.528 9.215 -15.568 1.00 56.69 82 GLY A C 1
ATOM 632 O O . GLY A 1 82 ? -0.655 9.216 -16.431 1.00 56.69 82 GLY A O 1
ATOM 633 N N . SER A 1 83 ? -2.818 9.096 -15.899 1.00 55.78 83 SER A N 1
ATOM 634 C CA . SER A 1 83 ? -3.309 9.001 -17.285 1.00 55.78 83 SER A CA 1
ATOM 635 C C . SER A 1 83 ? -4.519 9.888 -17.594 1.00 55.78 83 SER A C 1
ATOM 637 O O . SER A 1 83 ? -5.088 9.763 -18.675 1.00 55.78 83 SER A O 1
ATOM 639 N N . SER A 1 84 ? -4.913 10.800 -16.700 1.00 46.59 84 SER A N 1
ATOM 640 C CA . SER A 1 84 ? -5.919 11.814 -17.033 1.00 46.59 84 SER A CA 1
ATOM 641 C C . SER A 1 84 ? -5.243 13.091 -17.540 1.00 46.59 84 SER A C 1
ATOM 643 O O . SER A 1 84 ? -4.934 13.990 -16.751 1.00 46.59 84 SER A O 1
ATOM 645 N N . SER A 1 85 ? -4.992 13.126 -18.849 1.00 37.72 85 SER A N 1
ATOM 646 C CA . SER A 1 85 ? -4.976 14.278 -19.779 1.00 37.72 85 SER A CA 1
ATOM 647 C C . SER A 1 85 ? -4.009 13.995 -20.920 1.00 37.72 85 SER A C 1
ATOM 649 O O . SER A 1 85 ? -2.792 13.861 -20.642 1.00 37.72 85 SER A O 1
#

Radius of gyration: 27.25 Å; Cα contacts (8 Å, |Δi|>4): 21; chains: 1; bounding box: 71×28×64 Å

Solvent-accessible surface area (backbone atoms only — not comparable to full-atom values): 5916 Å² total; per-residue (Å²): 136,89,84,86,85,89,85,77,89,82,92,81,85,82,84,79,78,93,74,93,71,78,89,75,80,70,76,72,77,78,64,65,90,77,46,57,71,70,59,39,40,60,75,66,48,44,66,62,48,53,56,45,51,58,49,46,71,71,69,62,58,97,54,58,65,63,52,46,54,52,49,50,65,74,47,41,72,80,67,66,52,89,74,82,127

Sequence (85 aa):
MDSEAESSDVKASNGGGESNGEPSTKRAKVDFSSLPTRQYLDQTVVPILLQAVMQLNKERPGDPIEWLANYLLKNKSQYTNGSSS

Secondary structure (DSSP, 8-state):
-------------------------------GGGS-HHHHHHHHTHHHHHHHHHHHHHH--S-HHHHHHHHHHHHHHHHS-TT--

pLDDT: mean 76.11, std 21.16, range [37.72, 97.56]

Mean predicted aligned error: 15.67 Å